Protein AF-A0A3N5FKR8-F1 (afdb_monomer_lite)

Structure (mmCIF, N/CA/C/O backbone):
data_AF-A0A3N5FKR8-F1
#
_entry.id   AF-A0A3N5FKR8-F1
#
loop_
_atom_site.group_PDB
_atom_site.id
_atom_site.type_symbol
_atom_site.label_atom_id
_atom_site.label_alt_id
_atom_site.label_comp_id
_atom_site.label_asym_id
_atom_site.label_entity_id
_atom_site.label_seq_id
_atom_site.pdbx_PDB_ins_code
_atom_site.Cartn_x
_atom_site.Cartn_y
_atom_site.Cartn_z
_atom_site.occupancy
_atom_site.B_iso_or_equiv
_atom_site.auth_seq_id
_atom_site.auth_comp_id
_atom_site.auth_asym_id
_atom_site.auth_atom_id
_atom_site.pdbx_PDB_model_num
ATOM 1 N N . MET A 1 1 ? -4.326 -15.053 22.853 1.00 53.88 1 MET A N 1
ATOM 2 C CA . MET A 1 1 ? -4.731 -15.069 21.430 1.00 53.88 1 MET A CA 1
ATOM 3 C C . MET A 1 1 ? -4.493 -13.693 20.777 1.00 53.88 1 MET A C 1
ATOM 5 O O . MET A 1 1 ? -5.340 -13.216 20.040 1.00 53.88 1 MET A O 1
ATOM 9 N N . LEU A 1 2 ? -3.347 -13.044 21.045 1.00 62.44 2 LEU A N 1
ATOM 10 C CA . LEU A 1 2 ? -3.026 -11.704 20.515 1.00 62.44 2 LEU A CA 1
ATOM 11 C C . LEU A 1 2 ? -2.506 -11.762 19.065 1.00 62.44 2 LEU A C 1
ATOM 13 O O . LEU A 1 2 ? -2.823 -10.899 18.254 1.00 62.44 2 LEU A O 1
ATOM 17 N N . ASP A 1 3 ? -1.763 -12.817 18.721 1.00 65.06 3 ASP A N 1
ATOM 18 C CA . ASP A 1 3 ? -1.073 -12.921 17.425 1.00 65.06 3 ASP A CA 1
ATOM 19 C C . ASP A 1 3 ? -2.032 -13.116 16.241 1.00 65.06 3 ASP A C 1
ATOM 21 O O . ASP A 1 3 ? -1.797 -12.611 15.141 1.00 65.06 3 ASP A O 1
ATOM 25 N N . GLY A 1 4 ? -3.156 -13.806 16.466 1.00 76.44 4 GLY A N 1
ATOM 26 C CA . GLY A 1 4 ? -4.205 -13.976 15.455 1.00 76.44 4 GLY A CA 1
ATOM 27 C C . GLY A 1 4 ? -4.906 -12.659 15.108 1.00 76.44 4 GLY A C 1
ATOM 28 O O . GLY A 1 4 ? -5.217 -12.408 13.946 1.00 76.44 4 GLY A O 1
ATOM 29 N N . HIS A 1 5 ? -5.092 -11.792 16.107 1.00 79.00 5 HIS A N 1
ATOM 30 C CA . HIS A 1 5 ? -5.672 -10.464 15.919 1.00 79.00 5 HIS A CA 1
ATOM 31 C C . HIS A 1 5 ? -4.731 -9.563 15.118 1.00 79.00 5 HIS A C 1
ATOM 33 O O . HIS A 1 5 ? -5.128 -9.028 14.087 1.00 79.00 5 HIS A O 1
ATOM 39 N N . LEU A 1 6 ? -3.456 -9.472 15.520 1.00 79.94 6 LEU A N 1
ATOM 40 C CA . LEU A 1 6 ? -2.477 -8.638 14.814 1.00 79.94 6 LEU A CA 1
ATOM 41 C C . LEU A 1 6 ? -2.236 -9.093 13.370 1.00 79.94 6 LEU A C 1
ATOM 43 O O . LEU A 1 6 ? -2.207 -8.259 12.467 1.00 79.94 6 LEU A O 1
ATOM 47 N N . SER A 1 7 ? -2.066 -10.396 13.134 1.00 82.94 7 SER A N 1
ATOM 48 C CA . SER A 1 7 ? -1.838 -10.914 11.776 1.00 82.94 7 SER A CA 1
ATOM 49 C C . SER A 1 7 ? -3.009 -10.595 10.845 1.00 82.94 7 SER A C 1
ATOM 51 O O . SER A 1 7 ? -2.805 -10.092 9.739 1.00 82.94 7 SER A O 1
ATOM 53 N N . THR A 1 8 ? -4.236 -10.801 11.322 1.00 83.19 8 THR A N 1
ATOM 54 C CA . THR A 1 8 ? -5.453 -10.496 10.563 1.00 83.19 8 THR A CA 1
ATOM 55 C C . THR A 1 8 ? -5.609 -8.989 10.344 1.00 83.19 8 THR A C 1
ATOM 57 O O . THR A 1 8 ? -5.923 -8.554 9.233 1.00 83.19 8 THR A O 1
ATOM 60 N N . ALA A 1 9 ? -5.312 -8.173 11.361 1.00 84.44 9 ALA A N 1
ATOM 61 C CA . ALA A 1 9 ? -5.335 -6.718 11.254 1.00 84.44 9 ALA A CA 1
ATOM 62 C C . ALA A 1 9 ? -4.389 -6.220 10.150 1.00 84.44 9 ALA A C 1
ATOM 64 O O . ALA A 1 9 ? -4.808 -5.429 9.309 1.00 84.44 9 ALA A O 1
ATOM 65 N N . LEU A 1 10 ? -3.156 -6.735 10.064 1.00 84.75 10 LEU A N 1
ATOM 66 C CA . LEU A 1 10 ? -2.206 -6.351 9.010 1.00 84.75 10 LEU A CA 1
ATOM 67 C C . LEU A 1 10 ? -2.743 -6.628 7.597 1.00 84.75 10 LEU A C 1
ATOM 69 O O . LEU A 1 10 ? -2.602 -5.779 6.713 1.00 84.75 10 LEU A O 1
ATOM 73 N N . CYS A 1 11 ? -3.414 -7.765 7.380 1.00 86.56 11 CYS A N 1
ATOM 74 C CA . CYS A 1 11 ? -4.059 -8.066 6.099 1.00 86.56 11 CYS A CA 1
ATOM 75 C C . CYS A 1 11 ? -5.158 -7.047 5.754 1.00 86.56 11 CYS A C 1
ATOM 77 O O . CYS A 1 11 ? -5.252 -6.588 4.612 1.00 86.56 11 CYS A O 1
ATOM 79 N N . HIS A 1 12 ? -5.972 -6.655 6.736 1.00 86.69 12 HIS A N 1
ATOM 80 C CA . HIS A 1 12 ? -7.008 -5.642 6.536 1.00 86.69 12 HIS A CA 1
ATOM 81 C C . HIS A 1 12 ? -6.421 -4.257 6.255 1.00 86.69 12 HIS A C 1
ATOM 83 O O . HIS A 1 12 ? -6.881 -3.585 5.332 1.00 86.69 12 HIS A O 1
ATOM 89 N N . LEU A 1 13 ? -5.374 -3.856 6.979 1.00 88.88 13 LEU A N 1
ATOM 90 C CA . LEU A 1 13 ? -4.680 -2.585 6.763 1.00 88.88 13 LEU A CA 1
ATOM 91 C C . LEU A 1 13 ? -4.071 -2.506 5.360 1.00 88.88 13 LEU A C 1
ATOM 93 O O . LEU A 1 13 ? -4.237 -1.494 4.679 1.00 88.88 13 LEU A O 1
ATOM 97 N N . ALA A 1 14 ? -3.443 -3.587 4.888 1.00 88.44 14 ALA A N 1
ATOM 98 C CA . ALA A 1 14 ? -2.921 -3.668 3.526 1.00 88.44 14 ALA A CA 1
ATOM 99 C C . ALA A 1 14 ? -4.037 -3.530 2.475 1.00 88.44 14 ALA A C 1
ATOM 101 O O . ALA A 1 14 ? -3.890 -2.796 1.497 1.00 88.44 14 ALA A O 1
ATOM 102 N N . ASN A 1 15 ? -5.190 -4.170 2.693 1.00 90.62 15 ASN A N 1
ATOM 103 C CA . ASN A 1 15 ? -6.341 -4.045 1.798 1.00 90.62 15 ASN A CA 1
ATOM 104 C C . ASN A 1 15 ? -6.927 -2.621 1.786 1.00 90.62 15 ASN A C 1
ATOM 106 O O . ASN A 1 15 ? -7.284 -2.109 0.726 1.00 90.62 15 ASN A O 1
ATOM 110 N N . ILE A 1 16 ? -7.012 -1.963 2.944 1.00 90.25 16 ILE A N 1
ATOM 111 C CA . ILE A 1 16 ? -7.462 -0.567 3.045 1.00 90.25 16 ILE A CA 1
ATOM 112 C C . ILE A 1 16 ? -6.488 0.352 2.303 1.00 90.25 16 ILE A C 1
ATOM 114 O O . ILE A 1 16 ? -6.919 1.133 1.455 1.00 90.25 16 ILE A O 1
ATOM 118 N N . SER A 1 17 ? -5.183 0.194 2.544 1.00 90.44 17 SER A N 1
ATOM 119 C CA . SER A 1 17 ? -4.124 0.916 1.832 1.00 90.44 17 SER A CA 1
ATOM 120 C C . SER A 1 17 ? -4.259 0.767 0.315 1.00 90.44 17 SER A C 1
ATOM 122 O O . SER A 1 17 ? -4.271 1.768 -0.401 1.00 90.44 17 SER A O 1
ATOM 124 N N . TYR A 1 18 ? -4.444 -0.461 -0.183 1.00 90.94 18 TYR A N 1
ATOM 125 C CA . TYR A 1 18 ? -4.608 -0.738 -1.611 1.00 90.94 18 TYR A CA 1
ATOM 126 C C . TYR A 1 18 ? -5.866 -0.079 -2.200 1.00 90.94 18 TYR A C 1
ATOM 128 O O . TYR A 1 18 ? -5.803 0.558 -3.254 1.00 90.94 18 TYR A O 1
ATOM 136 N N . ARG A 1 19 ? -7.010 -0.176 -1.508 1.00 89.94 19 ARG A N 1
ATOM 137 C CA . ARG A 1 19 ? -8.289 0.405 -1.957 1.00 89.94 19 ARG A CA 1
ATOM 138 C C . ARG A 1 19 ? -8.268 1.931 -1.998 1.00 89.94 19 ARG A C 1
ATOM 140 O O . ARG A 1 19 ? -8.855 2.502 -2.911 1.00 89.94 19 ARG A O 1
ATOM 147 N N . LEU A 1 20 ? -7.578 2.573 -1.059 1.00 89.94 20 LEU A N 1
ATOM 148 C CA . LEU A 1 20 ? -7.368 4.028 -1.043 1.00 89.94 20 LEU A CA 1
ATOM 149 C C . LEU A 1 20 ? -6.199 4.479 -1.929 1.00 89.94 20 LEU A C 1
ATOM 151 O O . LEU A 1 20 ? -5.952 5.672 -2.078 1.00 89.94 20 LEU A O 1
ATOM 155 N N . GLY A 1 21 ? -5.462 3.526 -2.498 1.00 89.62 21 GLY A N 1
ATOM 156 C CA . GLY A 1 21 ? -4.368 3.782 -3.417 1.00 89.62 21 GLY A CA 1
ATOM 157 C C . GLY A 1 21 ? -4.817 4.376 -4.748 1.00 89.62 21 GLY A C 1
ATOM 158 O O . GLY A 1 21 ? -5.997 4.328 -5.107 1.00 89.62 21 GLY A O 1
ATOM 159 N N . SER A 1 22 ? -3.848 4.876 -5.510 1.00 88.62 22 SER A N 1
ATOM 160 C CA . SER A 1 22 ? -4.041 5.471 -6.834 1.00 88.62 22 SER A CA 1
ATOM 161 C C . SER A 1 22 ? -3.302 4.686 -7.919 1.00 88.62 22 SER A C 1
ATOM 163 O O . SER A 1 22 ? -2.312 4.003 -7.644 1.00 88.62 22 SER A O 1
ATOM 165 N N . SER A 1 23 ? -3.817 4.745 -9.154 1.00 90.00 23 SER A N 1
ATOM 166 C CA . SER A 1 23 ? -3.136 4.171 -10.322 1.00 90.00 23 SER A CA 1
ATOM 167 C C . SER A 1 23 ? -2.028 5.106 -10.783 1.00 90.00 23 SER A C 1
ATOM 169 O O . SER A 1 23 ? -2.228 6.322 -10.841 1.00 90.00 23 SER A O 1
ATOM 171 N N . LYS A 1 24 ? -0.873 4.533 -11.105 1.00 88.50 24 LYS A N 1
ATOM 172 C CA . LYS A 1 24 ? 0.284 5.211 -11.682 1.00 88.50 24 LYS A CA 1
ATOM 173 C C . LYS A 1 24 ? 0.967 4.277 -12.683 1.00 88.50 24 LYS A C 1
ATOM 175 O O . LYS A 1 24 ? 0.887 3.060 -12.506 1.00 88.50 24 LYS A O 1
ATOM 180 N N . PRO A 1 25 ? 1.703 4.806 -13.671 1.00 88.31 25 PRO A N 1
ATOM 181 C CA . PRO A 1 25 ? 2.593 3.987 -14.486 1.00 88.31 25 PRO A CA 1
ATOM 182 C C . PRO A 1 25 ? 3.549 3.180 -13.603 1.00 88.31 25 PRO A C 1
ATOM 184 O O . PRO A 1 25 ? 4.106 3.722 -12.643 1.00 88.31 25 PRO A O 1
ATOM 187 N N . LEU A 1 26 ? 3.775 1.903 -13.919 1.00 86.12 26 LEU A N 1
ATOM 188 C CA . LEU A 1 26 ? 4.572 1.001 -13.079 1.00 86.12 26 LEU A CA 1
ATOM 189 C C . LEU A 1 26 ? 5.980 1.546 -12.774 1.00 86.12 26 LEU A C 1
ATOM 191 O O . LEU A 1 26 ? 6.473 1.405 -11.655 1.00 86.12 26 LEU A O 1
ATOM 195 N N . ALA A 1 27 ? 6.615 2.206 -13.743 1.00 81.75 27 ALA A N 1
ATOM 196 C CA . ALA A 1 27 ? 7.937 2.804 -13.560 1.00 81.75 27 ALA A CA 1
ATOM 197 C C . ALA A 1 27 ? 7.949 3.960 -12.539 1.00 81.75 27 ALA A C 1
ATOM 199 O O . ALA A 1 27 ? 8.956 4.188 -11.865 1.00 81.75 27 ALA A O 1
ATOM 200 N N . GLU A 1 28 ? 6.841 4.69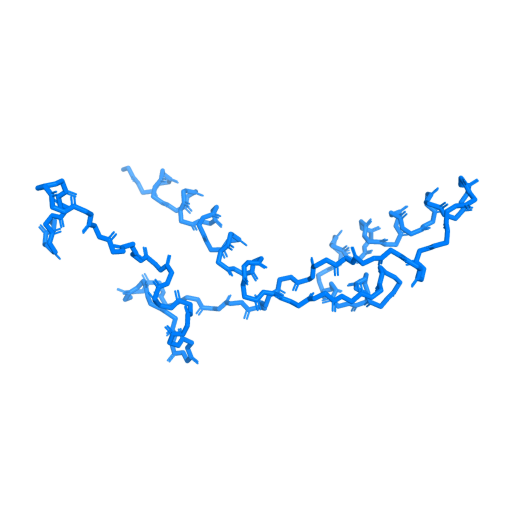4 -12.407 1.00 83.50 28 GLU A N 1
ATOM 201 C CA . GLU A 1 28 ? 6.661 5.706 -11.362 1.00 83.50 28 GLU A CA 1
ATOM 202 C C . GLU A 1 28 ? 6.252 5.051 -10.038 1.00 83.50 28 GLU A C 1
ATOM 204 O O . GLU A 1 28 ? 6.743 5.425 -8.973 1.00 83.50 28 GLU A O 1
ATOM 209 N N . ALA A 1 29 ? 5.392 4.034 -10.105 1.00 82.69 29 ALA A N 1
ATOM 210 C CA . ALA A 1 29 ? 4.909 3.296 -8.951 1.00 82.69 29 ALA A CA 1
ATOM 211 C C . ALA A 1 29 ? 6.033 2.615 -8.158 1.00 82.69 29 ALA A C 1
ATOM 213 O O . ALA A 1 29 ? 6.025 2.668 -6.930 1.00 82.69 29 ALA A O 1
ATOM 214 N N . ALA A 1 30 ? 7.025 2.031 -8.839 1.00 80.50 30 ALA A N 1
ATOM 215 C CA . ALA A 1 30 ? 8.181 1.409 -8.193 1.00 80.50 30 ALA A CA 1
ATOM 216 C C . ALA A 1 30 ? 8.958 2.402 -7.307 1.00 80.50 30 ALA A C 1
ATOM 218 O O . ALA A 1 30 ? 9.399 2.047 -6.218 1.00 80.50 30 ALA A O 1
ATOM 219 N N . LYS A 1 31 ? 9.036 3.678 -7.711 1.00 81.44 31 LYS A N 1
ATOM 220 C CA . LYS A 1 31 ? 9.706 4.744 -6.944 1.00 81.44 31 LYS A CA 1
ATOM 221 C C . LYS A 1 31 ? 8.919 5.191 -5.712 1.00 81.44 31 LYS A C 1
ATOM 223 O O . LYS A 1 31 ? 9.491 5.794 -4.810 1.00 81.44 31 LYS A O 1
ATOM 228 N N . ALA A 1 32 ? 7.612 4.933 -5.680 1.00 81.81 32 ALA A N 1
ATOM 229 C CA . ALA A 1 32 ? 6.765 5.241 -4.531 1.00 81.81 32 ALA A CA 1
ATOM 230 C C . ALA A 1 32 ? 6.941 4.230 -3.382 1.00 81.81 32 ALA A C 1
ATOM 232 O O . ALA A 1 32 ? 6.475 4.478 -2.270 1.00 81.81 32 ALA A O 1
ATOM 233 N N . LEU A 1 33 ? 7.620 3.106 -3.629 1.00 82.25 33 LEU A N 1
ATOM 234 C CA . LEU A 1 33 ? 8.020 2.159 -2.596 1.00 82.25 33 LEU A CA 1
ATOM 235 C C . LEU A 1 33 ? 9.208 2.755 -1.829 1.00 82.25 33 LEU A C 1
ATOM 237 O O . LEU A 1 33 ? 10.226 3.102 -2.419 1.00 82.25 33 LEU A O 1
ATOM 241 N N . THR A 1 34 ? 9.073 2.927 -0.516 1.00 80.88 34 THR A N 1
ATOM 242 C CA . THR A 1 34 ? 10.055 3.669 0.300 1.00 80.88 34 THR A CA 1
ATOM 243 C C . THR A 1 34 ? 10.921 2.783 1.188 1.00 80.88 34 THR A C 1
ATOM 245 O O . THR A 1 34 ? 11.949 3.235 1.684 1.00 80.88 34 THR A O 1
ATOM 248 N N . THR A 1 35 ? 10.534 1.525 1.408 1.00 86.31 35 THR A N 1
ATOM 249 C CA . THR A 1 35 ? 11.340 0.579 2.188 1.00 86.31 35 THR A CA 1
ATOM 250 C C . THR A 1 35 ? 12.342 -0.123 1.277 1.00 86.31 35 THR A C 1
ATOM 252 O O . THR A 1 35 ? 12.008 -0.474 0.147 1.00 86.31 35 THR A O 1
ATOM 255 N N . ALA A 1 36 ? 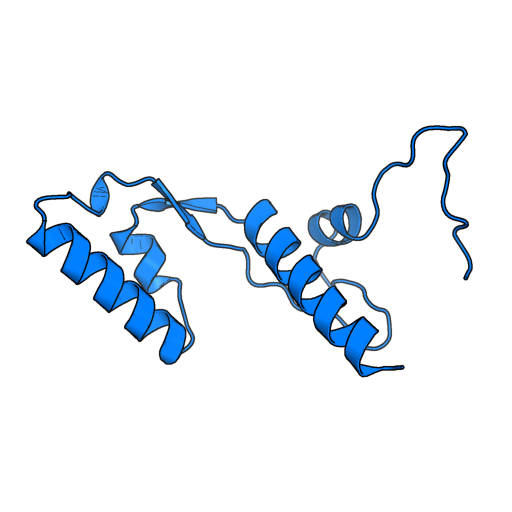13.561 -0.368 1.768 1.00 88.00 36 ALA A N 1
ATOM 256 C CA . ALA A 1 36 ? 14.617 -0.982 0.957 1.00 88.00 36 ALA A CA 1
ATOM 257 C C . ALA A 1 36 ? 14.199 -2.328 0.315 1.00 88.00 36 ALA A C 1
ATOM 259 O O . ALA A 1 36 ? 14.405 -2.485 -0.887 1.00 88.00 36 ALA A O 1
ATOM 260 N N . PRO A 1 37 ? 13.522 -3.259 1.028 1.00 89.62 37 PRO A N 1
ATOM 261 C CA . PRO A 1 37 ? 13.054 -4.502 0.409 1.00 89.62 37 PRO A CA 1
ATOM 262 C C . PRO A 1 37 ? 11.974 -4.283 -0.659 1.00 89.62 37 PRO A C 1
ATOM 264 O O . PRO A 1 37 ? 11.903 -5.029 -1.633 1.00 89.62 37 PRO A O 1
ATOM 267 N N . ALA A 1 38 ? 11.115 -3.272 -0.487 1.00 86.19 38 ALA A N 1
ATOM 268 C CA . ALA A 1 38 ? 10.076 -2.971 -1.465 1.00 86.19 38 ALA A CA 1
ATOM 269 C C . ALA A 1 38 ? 10.663 -2.316 -2.722 1.00 86.19 38 ALA A C 1
ATOM 271 O O . ALA A 1 38 ? 10.249 -2.662 -3.825 1.00 86.19 38 ALA A O 1
ATOM 272 N N . GLN A 1 39 ? 11.650 -1.430 -2.567 1.00 86.94 39 GLN A N 1
ATOM 273 C CA . GLN A 1 39 ? 12.384 -0.839 -3.690 1.00 86.94 39 GLN A CA 1
ATOM 274 C C . GLN A 1 39 ? 13.090 -1.910 -4.517 1.00 86.94 39 GLN A C 1
ATOM 276 O O . GLN A 1 39 ? 12.862 -1.987 -5.719 1.00 86.94 39 GLN A O 1
ATOM 281 N N . GLU A 1 40 ? 13.841 -2.805 -3.868 1.00 91.19 40 GLU A N 1
ATOM 282 C CA . GLU A 1 40 ? 14.518 -3.910 -4.555 1.00 91.19 40 GLU A CA 1
ATOM 283 C C . GLU A 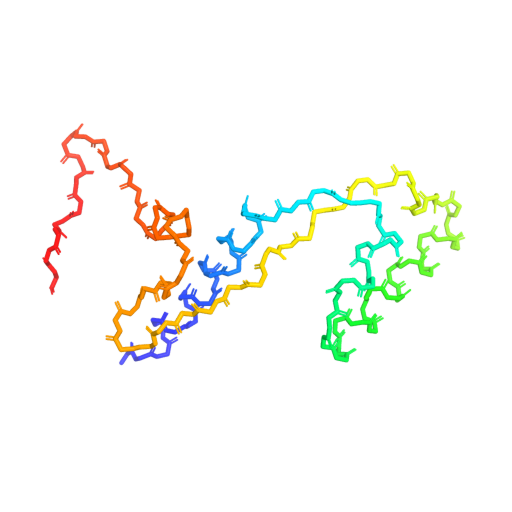1 40 ? 13.527 -4.784 -5.345 1.00 91.19 40 GLU A C 1
ATOM 285 O O . GLU A 1 40 ? 13.764 -5.125 -6.506 1.00 91.19 40 GLU A O 1
ATOM 290 N N . ALA A 1 41 ? 12.385 -5.127 -4.740 1.00 89.56 41 ALA A N 1
ATOM 291 C CA . ALA A 1 41 ? 11.352 -5.913 -5.407 1.00 89.56 41 ALA A CA 1
ATOM 292 C C . ALA A 1 41 ? 10.725 -5.169 -6.601 1.00 89.56 41 ALA A C 1
ATOM 294 O O . ALA A 1 41 ? 10.477 -5.786 -7.639 1.00 89.56 41 ALA A O 1
ATOM 295 N N . GLY A 1 42 ? 10.488 -3.861 -6.466 1.00 88.75 42 GLY A N 1
ATOM 296 C CA . GLY A 1 42 ? 9.965 -3.006 -7.532 1.00 88.75 42 GLY A CA 1
ATOM 297 C C . GLY A 1 42 ? 10.934 -2.883 -8.707 1.00 88.75 42 GLY A C 1
ATOM 298 O O . GLY A 1 42 ? 10.534 -3.063 -9.857 1.00 88.75 42 GLY A O 1
ATOM 299 N N . ASP A 1 43 ? 12.216 -2.668 -8.423 1.00 89.19 43 ASP A N 1
ATOM 300 C CA . ASP A 1 43 ? 13.260 -2.576 -9.443 1.00 89.19 43 ASP A CA 1
ATOM 301 C C . ASP A 1 43 ? 13.424 -3.902 -10.188 1.00 89.19 43 ASP A C 1
ATOM 303 O O . ASP A 1 43 ? 13.475 -3.925 -11.421 1.00 89.19 43 ASP A O 1
ATOM 307 N N . ARG A 1 44 ? 13.413 -5.026 -9.459 1.00 92.81 44 ARG A N 1
ATOM 308 C CA . ARG A 1 44 ? 13.473 -6.368 -10.054 1.00 92.81 44 ARG A CA 1
ATOM 309 C C . ARG A 1 44 ? 12.262 -6.656 -10.944 1.00 92.81 44 ARG A C 1
ATOM 311 O O . ARG A 1 44 ? 12.424 -7.249 -12.008 1.00 92.81 44 ARG A O 1
ATOM 318 N N . LEU A 1 45 ? 11.066 -6.215 -10.547 1.00 90.31 45 LEU A N 1
ATOM 319 C CA . LEU A 1 45 ? 9.851 -6.334 -11.359 1.00 90.31 45 LEU A CA 1
ATOM 320 C C . LEU A 1 45 ? 9.970 -5.536 -12.666 1.00 90.31 45 LEU A C 1
ATOM 322 O O . LEU A 1 45 ? 9.689 -6.067 -13.740 1.00 90.31 45 LEU A O 1
ATOM 326 N N . VAL A 1 46 ? 10.412 -4.279 -12.589 1.00 88.50 46 VAL A N 1
ATOM 327 C CA . VAL A 1 46 ? 10.574 -3.419 -13.771 1.00 88.50 46 VAL A CA 1
ATOM 328 C C . VAL A 1 46 ? 11.654 -3.962 -14.708 1.00 88.50 46 VAL A C 1
ATOM 330 O O . VAL A 1 46 ? 11.449 -3.970 -15.923 1.00 88.50 46 VAL A O 1
ATOM 333 N N . ALA A 1 47 ? 12.781 -4.437 -14.171 1.00 89.94 47 ALA A N 1
ATOM 334 C CA . ALA A 1 47 ? 13.844 -5.058 -14.958 1.00 89.94 47 ALA A CA 1
ATOM 335 C C . ALA A 1 47 ? 13.334 -6.300 -15.704 1.00 89.94 47 ALA A C 1
ATOM 337 O O . ALA A 1 47 ? 13.489 -6.389 -16.921 1.00 89.94 47 ALA A O 1
ATOM 338 N N . HIS A 1 48 ? 12.633 -7.195 -15.003 1.00 91.56 48 HIS A N 1
ATOM 339 C CA . HIS A 1 48 ? 12.087 -8.413 -15.594 1.00 91.56 48 HIS A CA 1
ATOM 340 C C . HIS A 1 48 ? 11.092 -8.126 -16.729 1.00 91.56 48 HIS A C 1
ATOM 342 O O . HIS A 1 48 ? 11.128 -8.771 -17.775 1.00 91.56 48 HIS A O 1
ATOM 348 N N . LEU A 1 49 ? 10.213 -7.136 -16.561 1.00 90.31 49 LEU A N 1
ATOM 349 C CA . LEU A 1 49 ? 9.253 -6.767 -17.604 1.00 90.31 49 LEU A CA 1
ATOM 350 C C . LEU A 1 49 ? 9.940 -6.191 -18.846 1.00 90.31 49 LEU A C 1
ATOM 352 O O . LEU A 1 49 ? 9.568 -6.546 -19.964 1.00 90.31 49 LEU A O 1
ATOM 356 N N . LYS A 1 50 ? 10.984 -5.376 -18.660 1.00 88.75 50 LYS A N 1
ATOM 357 C CA . LYS A 1 50 ? 11.784 -4.838 -19.770 1.00 88.75 50 LYS A CA 1
A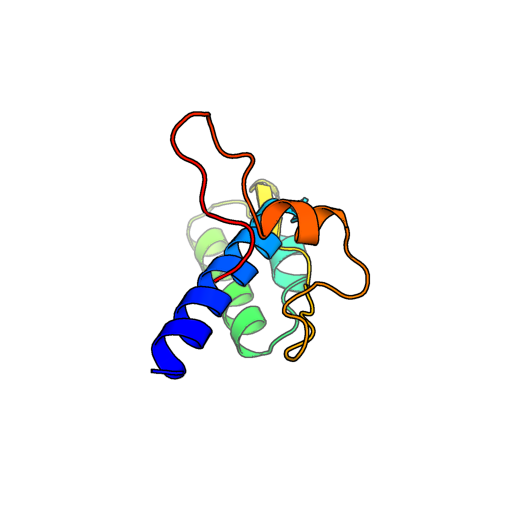TOM 358 C C . LYS A 1 50 ? 12.499 -5.938 -20.553 1.00 88.75 50 LYS A C 1
ATOM 360 O O . LYS A 1 50 ? 12.481 -5.902 -21.779 1.00 88.75 50 LYS A O 1
ATOM 365 N N . GLU A 1 51 ? 13.078 -6.923 -19.867 1.00 92.00 51 GLU A N 1
ATOM 366 C CA . GLU A 1 51 ? 13.721 -8.083 -20.507 1.00 92.00 51 GLU A CA 1
ATOM 367 C C . GLU A 1 51 ? 12.746 -8.894 -21.374 1.00 92.00 51 GLU A C 1
ATOM 369 O O . GLU A 1 51 ? 13.145 -9.460 -22.388 1.00 92.00 51 GLU A O 1
ATOM 374 N N . ASN A 1 52 ? 11.459 -8.899 -21.019 1.00 92.62 52 ASN A N 1
ATOM 375 C CA . ASN A 1 52 ? 10.402 -9.587 -21.763 1.00 92.62 52 ASN A CA 1
ATOM 376 C C . ASN A 1 52 ? 9.687 -8.690 -22.792 1.00 92.62 52 ASN A C 1
ATOM 378 O O . ASN A 1 52 ? 8.644 -9.069 -23.322 1.00 92.62 52 ASN A O 1
ATOM 382 N N . GLY A 1 53 ? 10.222 -7.499 -23.082 1.00 88.56 53 GLY A N 1
ATOM 383 C CA . GLY A 1 53 ? 9.658 -6.585 -24.081 1.00 88.56 53 GLY A CA 1
ATOM 384 C C . GLY A 1 53 ? 8.358 -5.898 -23.651 1.00 88.56 53 GLY A C 1
ATOM 385 O O . GLY A 1 53 ? 7.637 -5.374 -24.497 1.00 88.56 53 GLY A O 1
ATOM 386 N N . VAL A 1 54 ? 8.043 -5.891 -22.353 1.00 88.19 54 VAL A N 1
ATOM 387 C CA . VAL A 1 54 ? 6.861 -5.217 -21.812 1.00 88.19 54 VAL A CA 1
ATOM 388 C C . VAL A 1 54 ? 7.229 -3.804 -21.366 1.00 88.19 54 VAL A C 1
ATOM 390 O O . VAL A 1 54 ? 8.076 -3.592 -20.496 1.00 88.19 54 VAL A O 1
ATOM 393 N N . GLU A 1 55 ? 6.560 -2.813 -21.950 1.00 84.62 55 GLU A N 1
ATOM 394 C CA . GLU A 1 55 ? 6.742 -1.406 -21.599 1.00 84.62 55 GLU A CA 1
ATOM 395 C C . GLU A 1 55 ? 6.079 -1.092 -20.2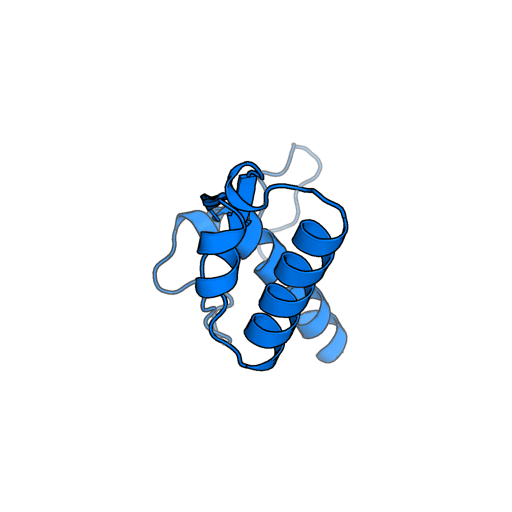49 1.00 84.62 55 GLU A C 1
ATOM 397 O O . GLU A 1 55 ? 4.869 -0.879 -20.165 1.00 84.62 55 GLU A O 1
ATOM 402 N N . ALA A 1 56 ? 6.883 -1.035 -19.184 1.00 80.75 56 ALA A N 1
ATOM 403 C CA . ALA A 1 56 ? 6.423 -0.720 -17.827 1.00 80.75 56 ALA A CA 1
ATOM 404 C C . ALA A 1 56 ? 5.684 0.632 -17.722 1.00 80.75 56 ALA A C 1
ATOM 406 O O . ALA A 1 56 ? 4.826 0.800 -16.862 1.00 80.75 56 ALA A O 1
ATOM 407 N N . ASP A 1 57 ? 5.963 1.582 -18.613 1.00 80.19 57 ASP A N 1
ATOM 408 C CA . ASP A 1 57 ? 5.302 2.893 -18.633 1.00 80.19 57 ASP A CA 1
ATOM 409 C C . ASP A 1 57 ? 3.839 2.830 -19.104 1.00 80.19 57 ASP A C 1
ATOM 411 O O . ASP A 1 57 ? 3.054 3.725 -18.804 1.00 80.19 57 ASP A O 1
ATOM 415 N N . LYS A 1 58 ? 3.454 1.762 -19.815 1.00 84.38 58 LYS A N 1
ATOM 416 C CA . LYS A 1 58 ? 2.079 1.527 -20.287 1.00 84.38 58 LYS A CA 1
ATOM 417 C C . LYS A 1 58 ? 1.254 0.670 -19.325 1.00 84.38 58 LYS A C 1
ATOM 419 O O . LYS A 1 58 ? 0.073 0.443 -19.576 1.00 84.38 58 LYS A O 1
ATOM 424 N N . ILE A 1 59 ? 1.866 0.168 -18.251 1.00 85.31 59 ILE A N 1
ATOM 425 C CA . ILE A 1 59 ? 1.175 -0.638 -17.247 1.00 85.31 59 ILE A CA 1
ATOM 426 C C . ILE A 1 59 ? 0.640 0.282 -16.157 1.00 85.31 59 ILE A C 1
ATOM 428 O O . ILE A 1 59 ? 1.408 0.877 -15.400 1.00 85.31 59 ILE A O 1
ATOM 432 N N . ASP A 1 60 ? -0.684 0.319 -16.042 1.00 86.38 60 ASP A N 1
ATOM 433 C CA . ASP A 1 60 ? -1.370 0.875 -14.884 1.00 86.38 60 ASP A CA 1
ATOM 434 C C . ASP A 1 60 ? -1.130 -0.010 -13.658 1.00 86.38 60 ASP A C 1
ATOM 436 O O . ASP A 1 60 ? -1.588 -1.153 -13.579 1.00 86.38 60 ASP A O 1
ATOM 440 N N . TYR A 1 61 ? -0.403 0.528 -12.684 1.00 87.75 61 TYR A N 1
ATOM 441 C CA . TYR A 1 61 ? -0.105 -0.133 -11.426 1.00 87.75 61 TYR A CA 1
ATOM 442 C C . TYR A 1 61 ? -0.682 0.658 -10.256 1.00 87.75 61 TYR A C 1
ATOM 444 O O . TYR A 1 61 ? -0.482 1.866 -10.124 1.00 87.75 61 TYR A O 1
ATOM 452 N N . ARG A 1 62 ? -1.387 -0.032 -9.357 1.00 89.25 62 ARG A N 1
ATOM 453 C CA . ARG A 1 62 ? -2.006 0.603 -8.192 1.00 89.25 62 ARG A CA 1
ATOM 454 C C . ARG A 1 62 ? -1.053 0.614 -7.003 1.00 89.25 62 ARG A C 1
ATOM 456 O O . ARG A 1 62 ? -0.695 -0.443 -6.487 1.00 89.25 62 ARG A O 1
ATOM 463 N N . VAL A 1 63 ? -0.698 1.807 -6.530 1.00 87.56 63 VAL A N 1
ATOM 464 C CA . VAL A 1 63 ? 0.113 1.998 -5.319 1.00 87.56 63 VAL A CA 1
ATOM 465 C C . VAL A 1 63 ? -0.795 2.358 -4.153 1.00 87.56 63 VAL A C 1
ATOM 467 O O . VAL A 1 63 ? -1.561 3.317 -4.235 1.00 87.56 63 VAL A O 1
ATOM 470 N N . GLY A 1 64 ? -0.710 1.584 -3.069 1.00 87.06 64 GLY A N 1
ATOM 471 C CA . GLY A 1 64 ? -1.491 1.816 -1.857 1.00 87.06 64 GLY A CA 1
ATOM 472 C C . GLY A 1 64 ? -1.120 3.122 -1.149 1.00 87.06 64 GLY A C 1
ATOM 473 O O . GLY A 1 64 ? 0.037 3.541 -1.159 1.00 87.06 64 GLY A O 1
ATOM 474 N N . LYS A 1 65 ? -2.102 3.762 -0.509 1.00 86.81 65 LYS A N 1
ATOM 475 C CA . LYS A 1 65 ? -1.861 4.941 0.334 1.00 86.81 65 LYS A CA 1
ATOM 476 C C . LYS A 1 65 ? -1.145 4.504 1.620 1.00 86.81 65 LYS A C 1
ATOM 478 O O . LYS A 1 65 ? -1.597 3.535 2.238 1.00 86.81 65 LYS A O 1
ATOM 483 N N . PRO A 1 66 ? -0.068 5.175 2.063 1.00 82.38 66 PRO A N 1
ATOM 484 C CA . PRO A 1 66 ? 0.516 4.897 3.369 1.00 82.38 66 PRO A CA 1
ATOM 485 C C . PRO A 1 66 ? -0.518 5.207 4.456 1.00 82.38 66 PRO A C 1
ATOM 487 O O . PRO A 1 66 ? -1.036 6.319 4.527 1.00 82.38 66 PRO A O 1
ATOM 490 N N . VAL A 1 67 ? -0.831 4.209 5.279 1.00 81.94 67 VAL A N 1
ATOM 491 C CA . VAL A 1 67 ? -1.812 4.314 6.363 1.00 81.94 67 VAL A CA 1
ATOM 492 C C . VAL A 1 67 ? -1.130 4.062 7.703 1.00 81.94 67 VAL A C 1
ATOM 494 O O . VAL A 1 67 ? -0.293 3.169 7.818 1.00 81.94 67 VAL A O 1
ATOM 497 N N . SER A 1 68 ? -1.487 4.853 8.713 1.00 80.75 68 SER A N 1
ATOM 498 C CA . SER A 1 68 ? -0.988 4.708 10.083 1.00 80.75 68 SER A CA 1
ATOM 499 C C . SER A 1 68 ? -2.167 4.536 11.030 1.00 80.75 68 SER A C 1
ATOM 501 O O . SER A 1 68 ? -3.067 5.378 11.056 1.00 80.75 68 SER A O 1
ATOM 503 N N . ILE A 1 69 ? -2.174 3.429 11.770 1.00 80.19 69 ILE A N 1
ATOM 504 C CA . ILE A 1 69 ? -3.215 3.095 12.741 1.00 80.19 69 ILE A CA 1
ATOM 505 C C . ILE A 1 69 ? -2.719 3.383 14.156 1.00 80.19 69 ILE A C 1
ATOM 507 O O . ILE A 1 69 ? -1.582 3.071 14.514 1.00 80.19 69 ILE A O 1
ATOM 511 N N . GLU A 1 70 ? -3.586 3.950 14.983 1.00 80.12 70 GLU A N 1
ATOM 512 C CA . GLU A 1 70 ? -3.341 4.064 16.413 1.00 80.12 70 GLU A CA 1
ATOM 513 C C . GLU A 1 70 ? -3.639 2.729 17.098 1.00 80.12 70 GLU A C 1
ATOM 515 O O . GLU A 1 70 ? -4.781 2.286 17.162 1.00 80.12 70 GLU A O 1
ATOM 520 N N . THR A 1 71 ? -2.616 2.086 17.659 1.00 76.44 71 THR A N 1
ATOM 521 C CA . THR A 1 71 ? -2.728 0.736 18.245 1.00 76.44 71 THR A CA 1
ATOM 522 C C . THR A 1 71 ? -3.655 0.645 19.457 1.00 76.44 71 THR A C 1
ATOM 524 O O . THR A 1 71 ? -4.099 -0.444 19.798 1.00 76.44 71 THR A O 1
ATOM 527 N N . LYS A 1 72 ? -3.942 1.769 20.126 1.00 75.50 72 LYS A N 1
ATOM 528 C CA . LYS A 1 72 ? -4.822 1.806 21.306 1.00 75.50 72 LYS A CA 1
ATOM 529 C C . LYS A 1 72 ? -6.298 1.950 20.953 1.00 75.50 72 LYS A C 1
ATOM 531 O O . LYS A 1 72 ? -7.142 1.462 21.693 1.00 75.50 72 LYS A O 1
ATOM 536 N N . THR A 1 73 ? -6.601 2.680 19.884 1.00 72.25 73 THR A N 1
ATOM 537 C CA . THR A 1 73 ? -7.976 3.002 19.472 1.00 72.25 73 THR A CA 1
ATOM 538 C C . THR A 1 73 ? -8.405 2.224 18.234 1.00 72.25 73 THR A C 1
ATOM 540 O O . THR A 1 73 ? -9.584 2.256 17.893 1.00 72.25 73 THR A O 1
ATOM 543 N N . GLU A 1 74 ? -7.457 1.550 17.574 1.00 77.75 74 GLU A N 1
ATOM 544 C CA . GLU A 1 74 ? -7.617 0.799 16.327 1.00 77.75 74 GLU A CA 1
ATOM 545 C C . GLU A 1 74 ? -8.266 1.626 15.208 1.00 77.75 74 GLU A C 1
ATOM 547 O O . GLU A 1 74 ? -8.993 1.117 14.357 1.00 77.75 74 GLU A O 1
ATOM 552 N N . LYS A 1 75 ? -7.980 2.933 15.205 1.00 78.12 75 LYS A N 1
ATOM 553 C CA . LYS A 1 75 ? -8.484 3.907 14.233 1.00 78.12 75 LYS A CA 1
ATOM 554 C C . LYS A 1 75 ? -7.341 4.595 13.499 1.00 78.12 75 LYS A C 1
ATOM 556 O O . LYS A 1 75 ? -6.222 4.697 14.002 1.00 78.12 75 LYS A O 1
ATOM 561 N N . PHE A 1 76 ? -7.634 5.094 12.303 1.00 77.88 76 PHE A N 1
ATOM 562 C CA . PHE A 1 76 ? -6.725 5.957 11.558 1.00 77.88 76 PHE A CA 1
ATOM 563 C C . PHE A 1 76 ? -6.880 7.397 12.057 1.00 77.88 76 PHE A C 1
ATOM 565 O O .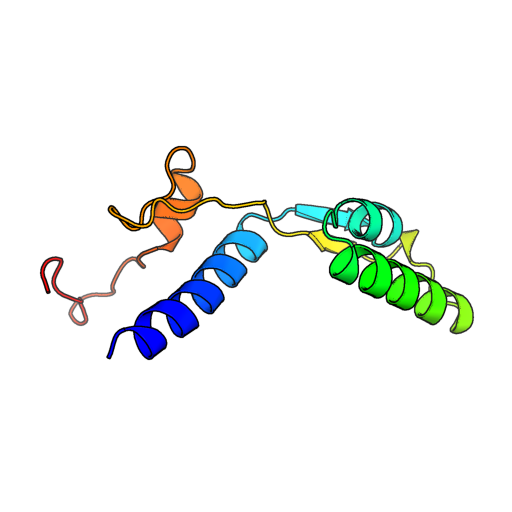 PHE A 1 76 ? -7.968 7.967 11.946 1.00 77.88 76 PHE A O 1
ATOM 572 N N . ALA A 1 77 ? -5.798 7.976 12.588 1.00 67.69 77 ALA A N 1
ATOM 573 C CA . ALA A 1 77 ? -5.795 9.287 13.251 1.00 67.69 77 ALA A CA 1
ATOM 574 C C . ALA A 1 77 ? -6.303 10.441 12.363 1.00 67.69 77 ALA A C 1
ATOM 576 O O . ALA A 1 77 ? -6.937 11.371 12.856 1.00 67.69 77 ALA A O 1
ATOM 577 N N . SER A 1 78 ? -6.047 10.370 11.051 1.00 66.50 78 SER A N 1
ATOM 578 C CA . SER A 1 78 ? -6.307 11.476 10.113 1.00 66.50 78 SER A CA 1
ATOM 579 C C . SER A 1 78 ? -6.962 11.037 8.798 1.00 66.50 78 SER A C 1
ATOM 581 O O . SER A 1 78 ? -6.849 11.744 7.799 1.00 66.50 78 SER A O 1
ATOM 583 N N . ASP A 1 79 ? -7.609 9.867 8.758 1.00 73.62 79 ASP A N 1
ATOM 584 C CA . ASP A 1 79 ? -8.111 9.280 7.506 1.00 73.62 79 ASP A CA 1
ATOM 585 C C . ASP A 1 79 ? -9.543 8.728 7.659 1.00 73.62 79 ASP A C 1
ATOM 587 O O . ASP A 1 79 ? -9.770 7.543 7.914 1.00 73.62 79 ASP A O 1
ATOM 591 N N . GLU A 1 80 ? -10.543 9.606 7.509 1.00 78.19 80 GLU A N 1
ATOM 592 C CA . GLU A 1 80 ? -11.964 9.233 7.608 1.00 78.19 80 GLU A CA 1
ATOM 593 C C . GLU A 1 80 ? -12.382 8.196 6.560 1.00 78.19 80 GLU A C 1
ATOM 595 O O . GLU A 1 80 ? -13.170 7.298 6.857 1.00 78.19 80 GLU A O 1
ATOM 600 N N . GLU A 1 81 ? -11.837 8.272 5.343 1.00 80.06 81 GLU A N 1
ATOM 601 C CA . GLU A 1 81 ? -12.110 7.280 4.299 1.00 80.06 81 GLU A CA 1
ATOM 602 C C . GLU A 1 81 ? -11.574 5.897 4.672 1.00 80.06 81 GLU A C 1
ATOM 604 O O . GLU A 1 81 ? -12.240 4.897 4.417 1.00 80.06 81 GLU A O 1
ATOM 609 N N . ALA A 1 82 ? -10.417 5.826 5.335 1.00 81.00 82 ALA A N 1
ATOM 610 C CA . ALA A 1 82 ? -9.878 4.566 5.835 1.00 81.00 82 ALA A CA 1
ATOM 611 C C . ALA A 1 82 ? -10.719 4.017 6.990 1.00 81.00 82 ALA A C 1
ATOM 613 O O . ALA A 1 82 ? -11.006 2.820 7.023 1.00 81.00 82 ALA A O 1
ATOM 614 N N . ASN A 1 83 ? -11.188 4.893 7.885 1.00 81.31 83 ASN A N 1
ATOM 615 C CA . ASN A 1 83 ? -12.067 4.509 8.989 1.00 81.31 83 ASN A CA 1
ATOM 616 C C . ASN A 1 83 ? -13.406 3.933 8.490 1.00 81.31 83 ASN A C 1
ATOM 618 O O . ASN A 1 83 ? -13.885 2.950 9.049 1.00 81.31 83 ASN A O 1
ATOM 622 N N . LYS A 1 84 ? -13.970 4.451 7.388 1.00 82.94 84 LYS A N 1
ATOM 623 C CA . LYS A 1 84 ? -15.171 3.873 6.744 1.00 82.94 84 LYS A CA 1
ATOM 624 C C . LYS A 1 84 ? -14.956 2.467 6.180 1.00 82.94 84 LYS A C 1
ATOM 626 O O . LYS A 1 84 ? -15.928 1.775 5.904 1.00 82.94 84 LYS A O 1
ATOM 631 N N . LEU A 1 85 ? -13.707 2.057 5.957 1.00 81.94 85 LEU A N 1
ATOM 632 C CA . LEU A 1 85 ? -13.368 0.725 5.457 1.00 81.94 85 LEU A CA 1
ATOM 633 C C . LEU A 1 85 ? -12.997 -0.264 6.572 1.00 81.94 85 LEU A C 1
ATOM 635 O O . LEU A 1 85 ? -12.845 -1.449 6.266 1.00 81.94 85 LEU A O 1
ATOM 639 N N . LEU A 1 86 ? -12.866 0.195 7.827 1.00 80.25 86 LEU A N 1
ATOM 640 C CA . LEU A 1 86 ? -12.648 -0.671 8.995 1.00 80.25 86 LEU A CA 1
ATOM 641 C C . LEU A 1 86 ? -13.866 -1.552 9.274 1.00 80.25 86 LEU A C 1
ATOM 643 O O . LEU A 1 86 ? -13.727 -2.713 9.649 1.00 80.25 86 LEU A O 1
ATOM 647 N N . THR A 1 87 ? -15.062 -1.013 9.048 1.00 75.62 87 THR A N 1
ATOM 648 C CA . THR A 1 87 ? -16.324 -1.743 9.158 1.00 75.62 87 THR A CA 1
ATOM 649 C C . THR A 1 87 ? -17.056 -1.709 7.820 1.00 75.62 87 THR A C 1
ATOM 651 O O . THR A 1 87 ? -16.756 -0.909 6.935 1.00 75.62 87 THR A O 1
ATOM 654 N N . ARG A 1 88 ? -17.991 -2.637 7.615 1.00 73.94 88 ARG A N 1
ATOM 655 C CA . ARG A 1 88 ? -18.873 -2.633 6.443 1.00 73.94 88 ARG A CA 1
ATOM 656 C C . ARG A 1 88 ? -20.270 -2.224 6.868 1.00 73.94 88 ARG A C 1
ATOM 658 O O . ARG A 1 88 ? -20.687 -2.516 7.984 1.00 73.94 88 ARG A O 1
ATOM 665 N N . GLU A 1 89 ? -21.017 -1.635 5.942 1.00 73.88 89 GLU A N 1
ATOM 666 C CA . GLU A 1 89 ? -22.460 -1.516 6.114 1.00 73.88 89 GLU A CA 1
ATOM 667 C C . GLU A 1 89 ? -23.080 -2.916 6.086 1.00 73.88 89 GLU A C 1
ATOM 669 O O . GLU A 1 89 ? -23.092 -3.607 5.062 1.00 73.88 89 GLU A O 1
ATOM 674 N N . PHE A 1 90 ? -23.542 -3.370 7.248 1.00 75.38 90 PHE A N 1
ATOM 675 C CA . PHE A 1 90 ? -24.161 -4.678 7.391 1.00 75.38 90 PHE A CA 1
ATOM 676 C C . PHE A 1 90 ? -25.561 -4.696 6.777 1.00 75.38 90 PHE A C 1
ATOM 678 O O . PHE A 1 90 ? -26.372 -3.788 6.975 1.00 75.38 90 PHE A O 1
ATOM 685 N N . ARG A 1 91 ? -25.883 -5.781 6.066 1.00 77.56 91 ARG A N 1
ATOM 686 C CA . ARG A 1 91 ? -27.220 -5.995 5.508 1.00 77.56 91 ARG A CA 1
ATOM 687 C C . ARG A 1 91 ? -28.117 -6.661 6.550 1.00 77.56 91 ARG A C 1
ATOM 689 O O . ARG A 1 91 ? -27.873 -7.800 6.942 1.00 77.56 91 ARG A O 1
ATOM 696 N N . LYS A 1 92 ? -29.205 -5.992 6.940 1.00 75.25 92 LYS A N 1
ATOM 697 C CA . LYS A 1 92 ? -30.206 -6.567 7.856 1.00 75.25 92 LYS A CA 1
ATOM 698 C C . LYS A 1 92 ? -30.800 -7.875 7.288 1.00 75.25 92 LYS A C 1
ATOM 700 O O . LYS A 1 92 ? -31.082 -7.918 6.087 1.00 75.25 92 LYS A O 1
ATOM 705 N N . PRO A 1 93 ? -31.014 -8.917 8.121 1.00 82.31 93 PRO A N 1
ATOM 706 C CA . PRO A 1 93 ? -30.850 -8.942 9.584 1.00 82.31 93 PRO A CA 1
ATOM 707 C C . PRO A 1 93 ? -29.442 -9.329 10.091 1.00 82.31 93 PRO A C 1
ATOM 709 O O . PRO A 1 93 ? -29.244 -9.406 11.298 1.00 82.31 93 PRO A O 1
ATOM 712 N N . TYR A 1 94 ? -28.461 -9.566 9.219 1.00 78.69 94 TYR A N 1
ATOM 713 C CA . TYR A 1 94 ? -27.131 -10.061 9.599 1.00 78.69 94 TYR A CA 1
ATOM 714 C C . TYR A 1 94 ? -26.193 -8.908 9.995 1.00 78.69 94 TYR A C 1
ATOM 716 O O . TYR A 1 94 ? -25.404 -8.429 9.180 1.00 78.69 94 TYR A O 1
ATOM 724 N N . VAL A 1 95 ? -26.311 -8.439 11.241 1.00 77.06 95 VAL A N 1
ATOM 725 C CA . VAL A 1 95 ? -25.531 -7.319 11.800 1.00 77.06 95 VAL A CA 1
ATOM 726 C C . VAL A 1 95 ? -24.608 -7.825 12.906 1.00 77.06 95 VAL A C 1
ATOM 728 O O . VAL A 1 95 ? -25.042 -8.586 13.769 1.00 77.06 95 VAL A O 1
ATOM 731 N N . VAL A 1 96 ? -23.342 -7.403 12.887 1.00 72.75 96 VAL A N 1
ATOM 732 C CA . VAL A 1 96 ? -22.420 -7.626 14.010 1.00 72.75 96 VAL A CA 1
ATOM 733 C C . VAL A 1 96 ? -22.692 -6.553 15.073 1.00 72.75 96 VAL A C 1
ATOM 735 O O . VAL A 1 96 ? -22.757 -5.378 14.707 1.00 72.75 96 VAL A O 1
ATOM 738 N N . PRO A 1 97 ? -22.883 -6.915 16.356 1.00 70.56 97 PRO A N 1
ATOM 739 C CA . PRO A 1 97 ? -23.094 -5.943 17.426 1.00 70.56 97 PRO A CA 1
ATOM 740 C C . PRO A 1 97 ? -21.943 -4.934 17.506 1.00 70.56 97 PRO A C 1
ATOM 742 O O . PRO A 1 97 ? -20.782 -5.307 17.368 1.00 70.56 97 PRO A O 1
ATOM 745 N N . GLU A 1 98 ? -22.257 -3.663 17.768 1.00 67.94 98 GLU A N 1
ATOM 746 C CA . GLU A 1 98 ? -21.251 -2.591 17.893 1.00 67.94 98 GLU A CA 1
ATOM 747 C C . GLU A 1 98 ? -20.366 -2.730 19.143 1.00 67.94 98 GLU A C 1
ATOM 749 O O . GLU A 1 98 ? -19.382 -2.012 19.297 1.00 67.94 98 GLU A O 1
ATOM 754 N N . THR A 1 99 ? -20.709 -3.650 20.044 1.00 53.84 99 THR A N 1
ATOM 755 C CA . THR A 1 99 ? -19.982 -3.920 21.285 1.00 53.84 99 THR A CA 1
ATOM 756 C C . THR A 1 99 ? -19.692 -5.416 21.360 1.00 53.84 99 THR A C 1
ATOM 758 O O . THR A 1 99 ? -20.624 -6.222 21.362 1.00 53.84 99 THR A O 1
ATOM 761 N N . VAL A 1 100 ? -18.406 -5.768 21.394 1.00 54.03 100 VAL A N 1
ATOM 762 C CA . VAL A 1 100 ? -17.888 -7.112 21.696 1.00 54.03 100 VAL A CA 1
ATOM 763 C C . VAL A 1 100 ? -17.235 -7.065 23.066 1.00 54.03 100 VAL A C 1
ATOM 765 O O . VAL A 1 100 ? -16.533 -6.062 23.328 1.00 54.03 100 VAL A O 1
#

Foldseek 3Di:
DVVVVVVVLVVLVVVLQQVQWDWAQLVVLLVVDDDPVSNVVSVVVCVVCVVVVHDSRPDTDTGGHDFDADPVVRDTPPCVSSRCSVDDDDDPPDDDDPPD

Radius of gyration: 17.61 Å; chains: 1; bounding box: 46×26×46 Å

pLDDT: mean 82.06, std 8.25, range [53.84, 92.81]

Secondary structure (DSSP, 8-state):
-HHHHHHHHHHHHHHHHHHT-EEEEHHHHGGG--SHHHHHHHHHHHHHHHHTT--GGG-EEEEPPP--EETTTTEETT-HHHHTTTS--PPTT----S--

Sequence (100 aa):
MLDGHLSTALCHLANISYRLGSSKPLAEAAKALTTAPAQEAGDRLVAHLKENGVEADKIDYRVGKPVSIETKTEKFASDEEANKLLTREFRKPYVVPETV